Protein AF-A0A534T2P4-F1 (afdb_monomer)

Secondary structure (DSSP, 8-state):
---GGGGGHHHH-HHHHHHHHHHHHHTTT-EEEEEES-SSSSHHHHHHHHHHHHHHHTT-EEEEEE----HHHHHHHHHHHHHHTT------HHHHHHHHHHHHHHHHHS---

Sequence (113 aa):
MTGGLDAYAPFVGSGTIEELRLLGEQLRGRRVQNINSTAVGGGVAEILNRLIPLLREVGIDARWDVMRGGDEFFAVTKAIHNGLHGKPVSLGEHDVEIFRQTTEQNLRTLDLS

pLDDT: mean 94.03, std 7.06, range [46.66, 98.12]

Mean predicted aligned error: 4.09 Å

Solvent-accessible surface area (backbone atoms only — not comparable to full-atom values): 6616 Å² total; per-residue (Å²): 130,73,64,72,67,67,55,46,27,91,81,64,38,60,68,53,53,54,48,50,38,59,54,23,55,77,39,49,90,41,76,48,76,44,78,46,76,48,80,66,72,63,70,67,25,58,48,47,72,56,46,41,61,46,41,40,72,26,46,27,51,52,44,78,50,63,51,69,71,55,72,68,40,54,50,43,54,49,45,52,52,41,36,77,72,71,42,93,68,88,82,54,73,66,47,52,48,47,46,50,54,39,51,54,54,37,65,74,71,53,89,87,124

Structure (mmCIF, N/CA/C/O backbone):
data_AF-A0A534T2P4-F1
#
_entry.id   AF-A0A534T2P4-F1
#
loop_
_atom_site.group_PDB
_atom_site.id
_atom_site.type_symbol
_atom_site.label_atom_id
_atom_site.label_alt_id
_atom_site.label_comp_id
_atom_site.label_asym_id
_atom_site.label_entity_id
_atom_site.label_seq_id
_atom_site.pdbx_PDB_ins_code
_atom_site.Cartn_x
_atom_site.Cartn_y
_atom_site.Cartn_z
_atom_site.occupancy
_atom_site.B_iso_or_equiv
_atom_site.auth_seq_id
_atom_site.auth_comp_id
_atom_site.auth_asym_id
_atom_site.auth_atom_id
_atom_site.pdbx_PDB_model_num
ATOM 1 N N . MET A 1 1 ? 12.800 13.639 -22.166 1.00 46.66 1 MET A N 1
ATOM 2 C CA . MET A 1 1 ? 13.187 13.240 -20.797 1.00 46.66 1 MET A CA 1
ATOM 3 C C . MET A 1 1 ? 12.785 11.791 -20.634 1.00 46.66 1 MET A C 1
ATOM 5 O O . MET A 1 1 ? 11.628 11.493 -20.899 1.00 46.66 1 MET A O 1
ATOM 9 N N . THR A 1 2 ? 13.717 10.902 -20.302 1.00 54.41 2 THR A N 1
ATOM 10 C CA . THR A 1 2 ? 13.404 9.507 -19.971 1.00 54.41 2 THR A CA 1
ATOM 11 C C . THR A 1 2 ? 12.635 9.504 -18.651 1.00 54.41 2 THR A C 1
ATOM 13 O O . THR A 1 2 ? 13.196 9.789 -17.599 1.00 54.41 2 THR A O 1
ATOM 16 N N . GLY A 1 3 ? 11.316 9.329 -18.727 1.00 79.38 3 GLY A N 1
ATOM 17 C CA . GLY A 1 3 ? 10.464 9.065 -17.566 1.00 79.38 3 GLY A CA 1
ATOM 18 C C . GLY A 1 3 ? 10.321 7.559 -17.346 1.00 79.38 3 GLY A C 1
ATOM 19 O O . GLY A 1 3 ? 10.753 6.777 -18.189 1.00 79.38 3 GLY A O 1
ATOM 20 N N . GLY A 1 4 ? 9.702 7.156 -16.237 1.00 88.69 4 GLY A N 1
ATOM 21 C CA . GLY A 1 4 ? 9.433 5.740 -15.971 1.00 88.69 4 GLY A CA 1
ATOM 22 C C . GLY A 1 4 ? 10.668 4.953 -15.533 1.00 88.69 4 GLY A C 1
ATOM 23 O O . GLY A 1 4 ? 11.581 5.504 -14.915 1.00 88.69 4 GLY A O 1
ATOM 24 N N . LEU A 1 5 ? 10.685 3.659 -15.830 1.00 94.38 5 LEU A N 1
ATOM 25 C CA . LEU A 1 5 ? 11.705 2.721 -15.369 1.00 94.38 5 LEU A CA 1
ATOM 26 C C . LEU A 1 5 ? 13.098 3.051 -15.936 1.00 94.38 5 LEU A C 1
ATOM 28 O O . LEU A 1 5 ? 14.094 2.964 -15.218 1.00 94.38 5 LEU A O 1
ATOM 32 N N . ASP A 1 6 ? 13.173 3.543 -17.175 1.00 95.56 6 ASP A N 1
ATOM 33 C CA . ASP A 1 6 ? 14.440 3.901 -17.836 1.00 95.56 6 ASP A CA 1
ATOM 34 C C . ASP A 1 6 ? 15.172 5.061 -17.142 1.00 95.56 6 ASP A C 1
ATOM 36 O O . ASP A 1 6 ? 16.397 5.176 -17.235 1.00 95.56 6 ASP A O 1
ATOM 40 N N . ALA A 1 7 ? 14.449 5.906 -16.397 1.00 95.94 7 ALA A N 1
ATOM 41 C CA . ALA A 1 7 ? 15.045 6.975 -15.595 1.00 95.94 7 ALA A CA 1
ATOM 42 C C . ALA A 1 7 ? 15.990 6.435 -14.506 1.00 95.94 7 ALA A C 1
ATOM 44 O O . ALA A 1 7 ? 16.854 7.167 -14.021 1.00 95.94 7 ALA A O 1
ATOM 45 N N . TYR A 1 8 ? 15.841 5.159 -14.133 1.00 96.06 8 TYR A N 1
ATOM 46 C CA . TYR A 1 8 ? 16.649 4.511 -13.106 1.00 96.06 8 TYR A CA 1
ATOM 47 C C . TYR A 1 8 ? 17.914 3.838 -13.655 1.00 96.06 8 TYR A C 1
ATOM 49 O O . TYR A 1 8 ? 18.819 3.531 -12.876 1.00 96.06 8 TYR A O 1
ATOM 57 N N . ALA A 1 9 ? 18.035 3.666 -14.977 1.00 96.81 9 ALA A N 1
ATOM 58 C CA . ALA A 1 9 ? 19.181 3.004 -15.604 1.00 96.81 9 ALA A CA 1
ATOM 59 C C . ALA A 1 9 ? 20.556 3.589 -15.202 1.00 96.81 9 ALA A C 1
ATOM 61 O O . ALA A 1 9 ? 21.469 2.796 -14.971 1.00 96.81 9 ALA A O 1
ATOM 62 N N . PRO A 1 10 ? 20.745 4.919 -15.036 1.00 97.81 10 PRO A N 1
ATOM 63 C CA . PRO A 1 10 ? 22.022 5.474 -14.576 1.00 97.81 10 PRO A CA 1
ATOM 64 C C . PRO A 1 10 ? 22.438 5.046 -13.160 1.00 97.81 10 PRO A C 1
ATOM 66 O O . PRO A 1 10 ? 23.615 5.144 -12.826 1.00 97.81 10 PRO A O 1
ATOM 69 N N . PHE A 1 11 ? 21.495 4.595 -12.326 1.00 97.50 11 PHE A N 1
ATOM 70 C CA . PHE A 1 11 ? 21.754 4.217 -10.933 1.00 97.50 11 PHE A CA 1
ATOM 71 C C . PHE A 1 11 ? 21.907 2.707 -10.747 1.00 97.50 11 PHE A C 1
ATOM 73 O O . PHE A 1 11 ? 22.711 2.277 -9.925 1.00 97.50 11 PHE A O 1
ATOM 80 N N . VAL A 1 12 ? 21.137 1.908 -11.494 1.00 97.38 12 VAL A N 1
ATOM 81 C CA . VAL A 1 12 ? 21.087 0.441 -11.328 1.00 97.38 12 VAL A CA 1
ATOM 82 C C . VAL A 1 12 ? 21.620 -0.342 -12.532 1.00 97.38 12 VAL A C 1
ATOM 84 O O . VAL A 1 12 ? 21.685 -1.568 -12.485 1.00 97.38 12 VAL A O 1
ATOM 87 N N . GLY A 1 13 ? 22.013 0.350 -13.605 1.00 97.88 13 GLY A N 1
ATOM 88 C CA . GLY A 1 13 ? 22.433 -0.245 -14.873 1.00 97.88 13 GLY A CA 1
ATOM 89 C C . GLY A 1 13 ? 21.255 -0.692 -15.744 1.00 97.88 13 GLY A C 1
ATOM 90 O O . GLY A 1 13 ? 20.202 -1.088 -15.249 1.00 97.88 13 GLY A O 1
ATOM 91 N N . SER A 1 14 ? 21.439 -0.661 -17.067 1.00 96.75 14 SER A N 1
ATOM 92 C CA . SER A 1 14 ? 20.410 -1.076 -18.033 1.00 96.75 14 SER A CA 1
ATOM 93 C C . SER A 1 14 ? 20.031 -2.555 -17.914 1.00 96.75 14 SER A C 1
ATOM 95 O O . SER A 1 14 ? 18.869 -2.891 -18.106 1.00 96.75 14 SER A O 1
ATOM 97 N N . GLY A 1 15 ? 20.971 -3.431 -17.536 1.00 98.12 15 GLY A N 1
ATOM 98 C CA . GLY A 1 15 ? 20.698 -4.861 -17.344 1.00 98.12 15 GLY A CA 1
ATOM 99 C C . GLY A 1 15 ? 19.603 -5.131 -16.307 1.00 98.12 15 GLY A C 1
ATOM 100 O O . GLY A 1 15 ? 18.719 -5.941 -16.562 1.00 98.12 15 GLY A O 1
ATOM 101 N N . THR A 1 16 ? 19.600 -4.389 -15.195 1.00 97.88 16 THR A N 1
ATOM 102 C CA . THR A 1 16 ? 18.555 -4.476 -14.161 1.00 97.88 16 THR A CA 1
ATOM 103 C C . THR A 1 16 ? 17.191 -4.042 -14.699 1.00 97.88 16 THR A C 1
ATOM 105 O O . THR A 1 16 ? 16.171 -4.639 -14.370 1.00 97.88 16 THR A O 1
ATOM 108 N N . ILE A 1 17 ? 17.155 -3.005 -15.543 1.00 97.56 17 ILE A N 1
ATOM 109 C CA . ILE A 1 17 ? 15.909 -2.523 -16.154 1.00 97.56 17 ILE A CA 1
ATOM 110 C C . ILE A 1 17 ? 15.324 -3.591 -17.084 1.00 97.56 17 ILE A C 1
ATOM 112 O O . ILE A 1 17 ? 14.138 -3.902 -16.986 1.00 97.56 17 ILE A O 1
ATOM 116 N N . GLU A 1 18 ? 16.157 -4.199 -17.930 1.00 97.12 18 GLU A N 1
ATOM 117 C CA . GLU A 1 18 ? 15.735 -5.288 -18.817 1.00 97.12 18 GLU A CA 1
ATOM 118 C C . GLU A 1 18 ? 15.278 -6.525 -18.034 1.00 97.12 18 GLU A C 1
ATOM 120 O O . GLU A 1 18 ? 14.253 -7.119 -18.363 1.00 97.12 18 GLU A O 1
ATOM 125 N N . GLU A 1 19 ? 15.974 -6.884 -16.953 1.00 97.56 19 GLU A N 1
ATOM 126 C CA . GLU A 1 19 ? 15.565 -7.985 -16.078 1.00 97.56 19 GLU A CA 1
ATOM 127 C C . GLU A 1 19 ? 14.183 -7.738 -15.454 1.00 97.56 19 GLU A C 1
ATOM 129 O O . GLU A 1 19 ? 13.325 -8.620 -15.493 1.00 97.56 19 GLU A O 1
ATOM 134 N N . LEU A 1 20 ? 13.920 -6.529 -14.943 1.00 96.81 20 LEU A N 1
ATOM 135 C CA . LEU A 1 20 ? 12.606 -6.169 -14.397 1.00 96.81 20 LEU A CA 1
ATOM 136 C C . LEU A 1 20 ? 11.497 -6.277 -15.450 1.00 96.81 20 LEU A C 1
ATOM 138 O O . LEU A 1 20 ? 10.403 -6.750 -15.133 1.00 96.81 20 LEU A O 1
ATOM 142 N N . ARG A 1 21 ? 11.772 -5.889 -16.703 1.00 95.88 21 ARG A N 1
ATOM 143 C CA . ARG A 1 21 ? 10.828 -6.070 -17.816 1.00 95.88 21 ARG A CA 1
ATOM 144 C C . ARG A 1 21 ? 10.581 -7.557 -18.088 1.00 95.88 21 ARG A C 1
ATOM 146 O O . ARG A 1 21 ? 9.427 -7.967 -18.148 1.00 95.88 21 ARG A O 1
ATOM 153 N N . LEU A 1 22 ? 11.630 -8.380 -18.163 1.00 96.56 22 LEU A N 1
ATOM 154 C CA . LEU A 1 22 ? 11.519 -9.832 -18.375 1.00 96.56 22 LEU A CA 1
ATOM 155 C C . LEU A 1 22 ? 10.752 -10.550 -17.254 1.00 96.56 22 LEU A C 1
ATOM 157 O O . LEU A 1 22 ? 9.999 -11.485 -17.523 1.00 96.56 22 LEU A O 1
ATOM 161 N N . LEU A 1 23 ? 10.925 -10.129 -16.001 1.00 96.06 23 LEU A N 1
ATOM 162 C CA . LEU A 1 23 ? 10.169 -10.663 -14.867 1.00 96.06 23 LEU A CA 1
ATOM 163 C C . LEU A 1 23 ? 8.703 -10.216 -14.905 1.00 96.06 23 LEU A C 1
ATOM 165 O O . LEU A 1 23 ? 7.809 -11.028 -14.663 1.00 96.06 23 LEU A O 1
ATOM 169 N N . GLY A 1 24 ? 8.444 -8.952 -15.251 1.00 95.44 24 GLY A N 1
ATOM 170 C CA . GLY A 1 24 ? 7.089 -8.423 -15.418 1.00 95.44 24 GLY A CA 1
ATOM 171 C C . GLY A 1 24 ? 6.285 -9.179 -16.480 1.00 95.44 24 GLY A C 1
ATOM 172 O O . GLY A 1 24 ? 5.120 -9.510 -16.256 1.00 95.44 24 GLY A O 1
ATOM 173 N N . GLU A 1 25 ? 6.933 -9.579 -17.575 1.00 94.50 25 GLU A N 1
ATOM 174 C CA . GLU A 1 25 ? 6.334 -10.414 -18.623 1.00 94.50 25 GLU A CA 1
ATOM 175 C C . GLU A 1 25 ? 5.785 -11.751 -18.106 1.00 94.50 25 GLU A C 1
ATOM 177 O O . GLU A 1 25 ? 4.727 -12.200 -18.547 1.00 94.50 25 GLU A O 1
ATOM 182 N N . GLN A 1 26 ? 6.441 -12.370 -17.121 1.00 94.81 26 GLN A N 1
ATOM 183 C CA . GLN A 1 26 ? 5.961 -13.621 -16.517 1.00 94.81 26 GLN A CA 1
ATOM 184 C C . GLN A 1 26 ? 4.670 -13.425 -15.708 1.00 94.81 26 GLN A C 1
ATOM 186 O O . GLN A 1 26 ? 3.917 -14.376 -15.484 1.00 94.81 26 GLN A O 1
ATOM 191 N N . LEU A 1 27 ? 4.400 -12.191 -15.280 1.00 92.81 27 LEU A N 1
ATOM 192 C CA . LEU A 1 27 ? 3.198 -11.790 -14.553 1.00 92.81 27 LEU A CA 1
ATOM 193 C C . LEU A 1 27 ? 2.150 -11.138 -15.461 1.00 92.81 27 LEU A C 1
ATOM 195 O O . LEU A 1 27 ? 1.114 -10.681 -14.972 1.00 92.81 27 LEU A O 1
ATOM 199 N N . ARG A 1 28 ? 2.372 -11.114 -16.780 1.00 89.31 28 ARG A N 1
ATOM 200 C CA . ARG A 1 28 ? 1.435 -10.523 -17.734 1.00 89.31 28 ARG A CA 1
ATOM 201 C C . ARG A 1 28 ? 0.048 -11.160 -17.599 1.00 89.31 28 ARG A C 1
ATOM 203 O O . ARG A 1 28 ? -0.111 -12.379 -17.565 1.00 89.31 28 ARG A O 1
ATOM 210 N N . GLY A 1 29 ? -0.973 -10.309 -17.520 1.00 85.81 29 GLY A N 1
ATOM 211 C CA . GLY A 1 29 ? -2.366 -10.727 -17.330 1.00 85.81 29 GLY A CA 1
ATOM 212 C C . GLY A 1 29 ? -2.723 -11.123 -15.892 1.00 85.81 29 GLY A C 1
ATOM 213 O O . GLY A 1 29 ? -3.881 -11.447 -15.631 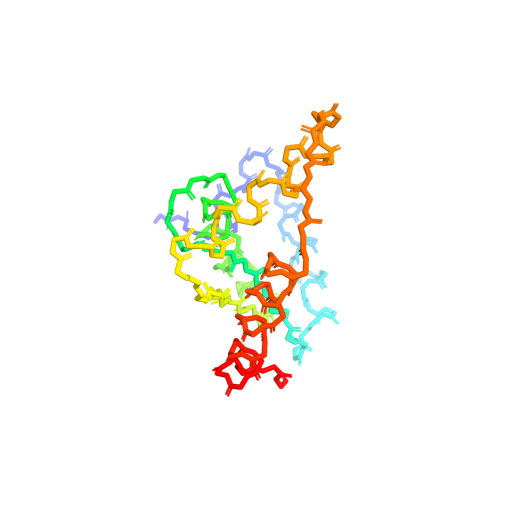1.00 85.81 29 GLY A O 1
ATOM 214 N N . ARG A 1 30 ? -1.773 -11.081 -14.946 1.00 91.19 30 ARG A N 1
ATOM 215 C CA . ARG A 1 30 ? -2.059 -11.171 -13.510 1.00 91.19 30 ARG A CA 1
ATOM 216 C C . ARG A 1 30 ? -2.339 -9.782 -12.946 1.00 91.19 30 ARG A C 1
ATOM 218 O O . ARG A 1 30 ? -1.710 -8.797 -13.334 1.00 91.19 30 ARG A O 1
ATOM 225 N N . ARG A 1 31 ? -3.264 -9.736 -11.990 1.00 94.19 31 ARG A N 1
ATOM 226 C CA . ARG A 1 31 ? -3.600 -8.538 -11.224 1.00 94.19 31 ARG A CA 1
ATOM 227 C C . ARG A 1 31 ? -2.872 -8.548 -9.888 1.00 94.19 31 ARG A C 1
ATOM 229 O O . ARG A 1 31 ? -2.887 -9.557 -9.187 1.00 94.19 31 ARG A O 1
ATOM 236 N N . VAL A 1 32 ? -2.268 -7.417 -9.535 1.00 95.06 32 VAL A N 1
ATOM 237 C CA . VAL A 1 32 ? -1.669 -7.179 -8.217 1.00 95.06 32 VAL A CA 1
ATOM 238 C C . VAL A 1 32 ? -2.368 -5.981 -7.590 1.00 95.06 32 VAL A C 1
ATOM 240 O O . VAL A 1 32 ? -2.140 -4.834 -7.979 1.00 95.06 32 VAL A O 1
ATOM 243 N N . GLN A 1 33 ? -3.240 -6.247 -6.624 1.00 96.62 33 GLN A N 1
ATOM 244 C CA . GLN A 1 33 ? -3.976 -5.215 -5.902 1.00 96.62 33 GLN A CA 1
ATOM 245 C C . GLN A 1 33 ? -3.275 -4.899 -4.580 1.00 96.62 33 GLN A C 1
ATOM 247 O O . GLN A 1 33 ? -3.043 -5.781 -3.758 1.00 96.62 33 GLN A O 1
ATOM 252 N N . ASN A 1 34 ? -2.936 -3.628 -4.382 1.00 97.19 34 ASN A N 1
ATOM 253 C CA . ASN A 1 34 ? -2.394 -3.109 -3.132 1.00 97.19 34 ASN A CA 1
ATOM 254 C C . ASN A 1 34 ? -3.532 -2.444 -2.362 1.00 97.19 34 ASN A C 1
ATOM 256 O O . ASN A 1 34 ? -4.204 -1.570 -2.906 1.00 97.19 34 ASN A O 1
ATOM 260 N N . ILE A 1 35 ? -3.739 -2.840 -1.107 1.00 96.00 35 ILE A N 1
ATOM 261 C CA . ILE A 1 35 ? -4.795 -2.289 -0.255 1.00 96.00 35 ILE A CA 1
ATOM 262 C C . ILE A 1 35 ? -4.154 -1.742 1.017 1.00 96.00 35 ILE A C 1
ATOM 264 O O . ILE A 1 35 ? -3.432 -2.458 1.709 1.00 96.00 35 ILE A O 1
ATOM 268 N N . ASN A 1 36 ? -4.399 -0.469 1.326 1.00 95.81 36 ASN A N 1
ATOM 269 C CA . ASN A 1 36 ? -3.935 0.161 2.563 1.00 95.81 36 ASN A CA 1
ATOM 270 C C . ASN A 1 36 ? -4.998 1.116 3.134 1.00 95.81 36 ASN A C 1
ATOM 272 O O . ASN A 1 36 ? -6.123 1.171 2.649 1.00 95.81 36 ASN A O 1
ATOM 276 N N . SER A 1 37 ? -4.657 1.860 4.186 1.00 93.12 37 SER A N 1
ATOM 277 C CA . SER A 1 37 ? -5.604 2.712 4.915 1.00 93.12 37 SER A CA 1
ATOM 278 C C . SER A 1 37 ? -5.570 4.200 4.542 1.00 93.12 37 SER A C 1
ATOM 280 O O . SER A 1 37 ? -6.380 4.965 5.057 1.00 93.12 37 SER A O 1
ATOM 282 N N . THR A 1 38 ? -4.648 4.639 3.674 1.00 91.38 38 THR A N 1
ATOM 283 C CA . THR A 1 38 ? -4.590 6.041 3.226 1.00 91.38 38 THR A CA 1
ATOM 284 C C . THR A 1 38 ? -3.934 6.218 1.852 1.00 91.38 38 THR A C 1
ATOM 286 O O . THR A 1 38 ? -2.911 5.601 1.554 1.00 91.38 38 THR A O 1
ATOM 289 N N . ALA A 1 39 ? -4.487 7.123 1.036 1.00 88.56 39 ALA A N 1
ATOM 290 C CA . ALA A 1 39 ? -3.900 7.561 -0.236 1.00 88.56 39 ALA A CA 1
ATOM 291 C C . ALA A 1 39 ? -2.815 8.640 -0.068 1.00 88.56 39 ALA A C 1
ATOM 293 O O . ALA A 1 39 ? -2.035 8.895 -0.986 1.00 88.56 39 ALA A O 1
ATOM 294 N N . VAL A 1 40 ? -2.798 9.326 1.080 1.00 87.12 40 VAL A N 1
ATOM 295 C CA . VAL A 1 40 ? -1.988 10.527 1.309 1.00 87.12 40 VAL A CA 1
ATOM 296 C C . VAL A 1 40 ? -1.385 10.486 2.706 1.00 87.12 40 VAL A C 1
ATOM 298 O O . VAL A 1 40 ? -2.050 10.139 3.679 1.00 87.12 40 VAL A O 1
ATOM 301 N N . GLY A 1 41 ? -0.124 10.898 2.808 1.00 82.56 41 GLY A N 1
ATOM 302 C CA . GLY A 1 41 ? 0.598 10.923 4.073 1.00 82.56 41 GLY A CA 1
ATOM 303 C C . GLY A 1 41 ? 1.114 9.542 4.484 1.00 82.56 41 GLY A C 1
ATOM 304 O O . GLY A 1 41 ? 0.458 8.516 4.315 1.00 82.56 41 GLY A O 1
ATOM 305 N N . GLY A 1 42 ? 2.326 9.528 5.037 1.00 88.25 42 GLY A N 1
ATOM 306 C CA . GLY A 1 42 ? 3.021 8.305 5.436 1.00 88.25 42 GLY A CA 1
ATOM 307 C C . GLY A 1 42 ? 3.781 7.621 4.294 1.00 88.25 42 GLY A C 1
ATOM 308 O O . GLY A 1 42 ? 3.482 7.794 3.113 1.00 88.25 42 GLY A O 1
ATOM 309 N N . GLY A 1 43 ? 4.778 6.814 4.667 1.00 93.44 43 GLY A N 1
ATOM 310 C CA . GLY A 1 43 ? 5.717 6.215 3.712 1.00 93.44 43 GLY A CA 1
ATOM 311 C C . GLY A 1 43 ? 5.084 5.210 2.746 1.00 93.44 43 GLY A C 1
ATOM 312 O O . GLY A 1 43 ? 5.496 5.130 1.596 1.00 93.44 43 GLY A O 1
ATOM 313 N N . VAL A 1 44 ? 4.042 4.479 3.162 1.00 96.25 44 VAL A N 1
ATOM 314 C CA . VAL A 1 44 ? 3.369 3.501 2.284 1.00 96.25 44 VAL A CA 1
ATOM 315 C C . VAL A 1 44 ? 2.690 4.196 1.103 1.00 96.25 44 VAL A C 1
ATOM 317 O O . VAL A 1 44 ? 2.862 3.771 -0.036 1.00 96.25 44 VAL A O 1
ATOM 320 N N . ALA A 1 45 ? 1.956 5.283 1.357 1.00 95.69 45 ALA A N 1
ATOM 321 C CA . ALA A 1 45 ? 1.310 6.052 0.299 1.00 95.69 45 ALA A CA 1
ATOM 322 C C . ALA A 1 45 ? 2.347 6.674 -0.650 1.00 95.69 45 ALA A C 1
ATOM 324 O O . ALA A 1 45 ? 2.160 6.652 -1.865 1.00 95.69 45 ALA A O 1
ATOM 325 N N . GLU A 1 46 ? 3.462 7.184 -0.120 1.00 95.75 46 GLU A N 1
ATOM 326 C CA . GLU A 1 46 ? 4.558 7.724 -0.933 1.00 95.75 46 GLU A CA 1
ATOM 327 C C . GLU A 1 46 ? 5.168 6.662 -1.863 1.00 95.75 46 GLU A C 1
ATOM 329 O O . GLU A 1 46 ? 5.335 6.912 -3.059 1.00 95.75 46 GLU A O 1
ATOM 334 N N . ILE A 1 47 ? 5.419 5.457 -1.340 1.00 97.06 47 ILE A N 1
ATOM 335 C CA . ILE A 1 47 ? 5.933 4.323 -2.117 1.00 97.06 47 ILE A CA 1
ATOM 336 C C . ILE A 1 47 ? 4.944 3.932 -3.216 1.00 97.06 47 ILE A C 1
ATOM 338 O O . ILE A 1 47 ? 5.330 3.855 -4.381 1.00 97.06 47 ILE A O 1
ATOM 342 N N . LEU A 1 48 ? 3.668 3.712 -2.880 1.00 97.25 48 LEU A N 1
ATOM 343 C CA . LEU A 1 48 ? 2.671 3.238 -3.846 1.00 97.25 48 LEU A CA 1
ATOM 344 C C . LEU A 1 48 ? 2.404 4.253 -4.966 1.00 97.25 48 LEU A C 1
ATOM 346 O O . LEU A 1 48 ? 2.240 3.850 -6.118 1.00 97.25 48 LEU A O 1
ATOM 350 N N . ASN A 1 49 ? 2.478 5.556 -4.675 1.00 95.12 49 ASN A N 1
ATOM 351 C CA . ASN A 1 49 ? 2.392 6.607 -5.696 1.00 95.12 49 ASN A CA 1
ATOM 352 C C . ASN A 1 49 ? 3.470 6.480 -6.791 1.00 95.12 49 ASN A C 1
ATOM 354 O O . ASN A 1 49 ? 3.247 6.918 -7.919 1.00 95.12 49 ASN A O 1
ATOM 358 N N . ARG A 1 50 ? 4.636 5.896 -6.483 1.00 94.25 50 ARG A N 1
ATOM 359 C CA . ARG A 1 50 ? 5.722 5.670 -7.455 1.00 94.25 50 ARG A CA 1
ATOM 360 C C . ARG A 1 50 ? 5.750 4.246 -7.985 1.00 94.25 50 ARG A C 1
ATOM 362 O O . ARG A 1 50 ? 5.990 4.047 -9.171 1.00 94.25 50 ARG A O 1
ATOM 369 N N . LEU A 1 51 ? 5.465 3.270 -7.131 1.00 95.88 51 LEU A N 1
ATOM 370 C CA . LEU A 1 51 ? 5.533 1.857 -7.472 1.00 95.88 51 LEU A CA 1
ATOM 371 C C . LEU A 1 51 ? 4.432 1.443 -8.455 1.00 95.88 51 LEU A C 1
ATOM 373 O O . LEU A 1 51 ? 4.712 0.705 -9.394 1.00 95.88 51 LEU A O 1
ATOM 377 N N . ILE A 1 52 ? 3.197 1.928 -8.283 1.00 96.75 52 ILE A N 1
ATOM 378 C CA . ILE A 1 52 ? 2.068 1.515 -9.131 1.00 96.75 52 ILE A CA 1
ATOM 379 C C . ILE A 1 52 ? 2.310 1.836 -10.620 1.00 96.75 52 ILE A C 1
ATOM 381 O O . ILE A 1 52 ? 2.142 0.929 -11.439 1.00 96.75 52 ILE A O 1
ATOM 385 N N . PRO A 1 53 ? 2.742 3.0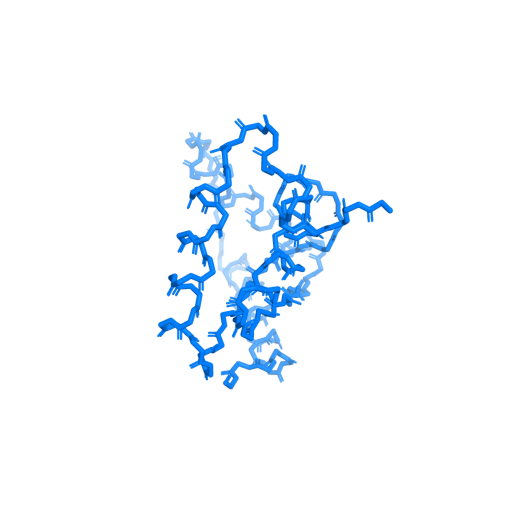53 -11.016 1.00 95.62 53 PRO A N 1
ATOM 386 C CA . PRO A 1 53 ? 3.113 3.329 -12.405 1.00 95.62 53 PRO A CA 1
ATOM 387 C C . PRO A 1 53 ? 4.234 2.431 -12.943 1.00 95.62 53 PRO A C 1
ATOM 389 O O . PRO A 1 53 ? 4.129 1.963 -14.073 1.00 95.62 53 PRO A O 1
ATOM 392 N N . LEU A 1 54 ? 5.269 2.149 -12.142 1.00 95.69 54 LEU A N 1
ATOM 393 C CA . LEU A 1 54 ? 6.400 1.313 -12.567 1.00 95.69 54 LEU A CA 1
ATOM 394 C C . LEU A 1 54 ? 5.989 -0.149 -12.782 1.00 95.69 54 LEU A C 1
ATOM 396 O O . LEU A 1 54 ? 6.398 -0.762 -13.763 1.00 95.69 54 LEU A O 1
ATOM 400 N N . LEU A 1 55 ? 5.129 -0.698 -11.916 1.00 95.44 55 LEU A N 1
ATOM 401 C CA . LEU A 1 55 ? 4.569 -2.041 -12.101 1.00 95.44 55 LEU A CA 1
ATOM 402 C C . LEU A 1 55 ? 3.742 -2.134 -13.392 1.00 95.44 55 LEU A C 1
ATOM 404 O O . LEU A 1 55 ? 3.848 -3.112 -14.130 1.00 95.44 55 LEU A O 1
ATOM 408 N N . ARG A 1 56 ? 2.948 -1.099 -13.696 1.00 94.75 56 ARG A N 1
ATOM 409 C CA . ARG A 1 56 ? 2.178 -1.034 -14.949 1.00 94.75 56 ARG A CA 1
ATOM 410 C C . ARG A 1 56 ? 3.081 -0.967 -16.176 1.00 94.75 56 ARG A C 1
ATOM 412 O O . ARG A 1 56 ? 2.764 -1.577 -17.191 1.00 94.75 56 ARG A O 1
ATOM 419 N N . GLU A 1 57 ? 4.205 -0.262 -16.083 1.00 94.19 57 GLU A N 1
ATOM 420 C CA . GLU A 1 57 ? 5.178 -0.156 -17.173 1.00 94.19 57 GLU A CA 1
ATOM 421 C C . GLU A 1 57 ? 5.823 -1.505 -17.530 1.00 94.19 57 GLU A C 1
ATOM 423 O O . GLU A 1 57 ? 6.124 -1.747 -18.697 1.00 94.19 57 GLU A O 1
ATOM 428 N N . VAL A 1 58 ? 5.990 -2.407 -16.557 1.00 93.88 58 VAL A N 1
ATOM 429 C CA . VAL A 1 58 ? 6.489 -3.777 -16.791 1.00 93.88 58 VAL A CA 1
ATOM 430 C C . VAL A 1 58 ? 5.375 -4.790 -17.095 1.00 93.88 58 VAL A C 1
ATOM 432 O O . VAL A 1 58 ? 5.607 -5.993 -17.060 1.00 93.88 58 VAL A O 1
ATOM 435 N N . GLY A 1 59 ? 4.159 -4.327 -17.405 1.00 92.56 59 GLY A N 1
ATOM 436 C CA . GLY A 1 59 ? 3.070 -5.178 -17.898 1.00 92.56 59 GLY A CA 1
ATOM 437 C C . GLY A 1 59 ? 2.180 -5.823 -16.827 1.00 92.56 59 GLY A C 1
ATOM 438 O O . GLY A 1 59 ? 1.381 -6.702 -17.158 1.00 92.56 59 GLY A O 1
ATOM 439 N N . ILE A 1 60 ? 2.274 -5.391 -15.565 1.00 95.06 60 ILE A N 1
ATOM 440 C CA . ILE A 1 60 ? 1.436 -5.892 -14.462 1.00 95.06 60 ILE A CA 1
ATOM 441 C C . ILE A 1 60 ? 0.149 -5.053 -14.357 1.00 95.06 60 ILE A C 1
ATOM 443 O O . ILE A 1 60 ? 0.214 -3.821 -14.324 1.00 95.06 60 ILE A O 1
ATOM 447 N N . ASP A 1 61 ? -1.026 -5.691 -14.227 1.00 95.38 61 ASP A N 1
ATOM 448 C CA . ASP A 1 61 ? -2.279 -5.002 -13.845 1.00 95.38 61 ASP A CA 1
ATOM 449 C C . ASP A 1 61 ? -2.208 -4.626 -12.356 1.00 95.38 61 ASP A C 1
ATOM 451 O O . ASP A 1 61 ? -2.741 -5.311 -11.479 1.00 95.38 61 ASP A O 1
ATOM 455 N N . ALA A 1 62 ? -1.451 -3.568 -12.059 1.00 96.06 62 ALA A N 1
ATOM 456 C CA . ALA A 1 62 ? -1.266 -3.070 -10.706 1.00 96.06 62 ALA A CA 1
ATOM 457 C C . ALA A 1 62 ? -2.384 -2.093 -10.331 1.00 96.06 62 ALA A C 1
ATOM 459 O O . ALA A 1 62 ? -2.596 -1.058 -10.982 1.00 96.06 62 ALA A O 1
ATOM 460 N N . ARG A 1 63 ? -3.073 -2.401 -9.234 1.00 96.12 63 ARG A N 1
ATOM 461 C CA . ARG A 1 63 ? -4.147 -1.589 -8.659 1.00 96.12 63 ARG A CA 1
ATOM 462 C C . ARG A 1 63 ? -3.782 -1.136 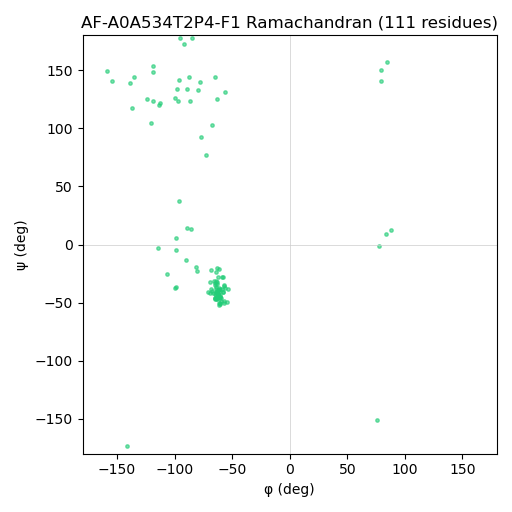-7.257 1.00 96.12 63 ARG A C 1
ATOM 464 O O . ARG A 1 63 ? -2.990 -1.779 -6.565 1.00 96.12 63 ARG A O 1
ATOM 471 N N . TRP A 1 64 ? -4.360 -0.011 -6.865 1.00 97.00 64 TRP A N 1
ATOM 472 C CA . TRP A 1 64 ? -4.239 0.521 -5.522 1.00 97.00 64 TRP A CA 1
ATOM 473 C C . TRP A 1 64 ? -5.598 1.013 -5.063 1.00 97.00 64 TRP A C 1
ATOM 475 O O . TRP A 1 64 ? -6.154 1.939 -5.652 1.00 97.00 64 TRP A O 1
ATOM 485 N N . ASP A 1 65 ? -6.092 0.385 -4.005 1.00 96.38 65 ASP A N 1
ATOM 486 C CA . ASP A 1 65 ? -7.334 0.738 -3.351 1.00 96.38 65 ASP A CA 1
ATOM 487 C C . ASP A 1 65 ? -7.070 1.131 -1.901 1.00 96.38 65 ASP A C 1
ATOM 489 O O . ASP A 1 65 ? -6.148 0.643 -1.241 1.00 96.38 65 ASP A O 1
ATOM 493 N N . VAL A 1 66 ? -7.894 2.045 -1.402 1.00 95.25 66 VAL A N 1
ATOM 494 C CA . VAL A 1 66 ? -7.753 2.597 -0.058 1.00 95.25 66 VAL A CA 1
ATOM 495 C C . VAL A 1 66 ? -8.994 2.267 0.742 1.00 95.25 66 VAL A C 1
ATOM 497 O O . VAL A 1 66 ? -10.113 2.608 0.351 1.00 95.25 66 VAL A O 1
ATOM 500 N N . MET A 1 67 ? -8.781 1.604 1.873 1.00 94.62 67 MET A N 1
ATOM 501 C CA . MET A 1 67 ? -9.834 1.288 2.819 1.00 94.62 67 MET A CA 1
ATOM 502 C C . MET A 1 67 ? -10.401 2.565 3.431 1.00 94.62 67 MET A C 1
ATOM 504 O O . MET A 1 67 ? -9.678 3.515 3.730 1.00 94.62 67 MET A O 1
ATOM 508 N N . ARG A 1 68 ? -11.708 2.560 3.672 1.00 92.06 68 ARG A N 1
ATOM 509 C CA . ARG A 1 68 ? -12.414 3.619 4.389 1.00 92.06 68 ARG A CA 1
ATOM 510 C C . ARG A 1 68 ? -12.565 3.237 5.854 1.00 92.06 68 ARG A C 1
ATOM 512 O O . ARG A 1 68 ? -12.853 2.087 6.167 1.00 92.06 68 ARG A O 1
ATOM 519 N N . GLY A 1 69 ? -12.417 4.210 6.739 1.00 92.31 69 GLY A N 1
ATOM 520 C CA . GLY A 1 69 ? -12.660 4.050 8.167 1.00 92.31 69 GLY A CA 1
ATOM 521 C C . GLY A 1 69 ? -12.911 5.406 8.810 1.00 92.31 69 GLY A C 1
ATOM 522 O O . GLY A 1 69 ? -12.411 6.419 8.323 1.00 92.31 69 GLY A O 1
ATOM 523 N N . GLY A 1 70 ? -13.726 5.428 9.862 1.00 93.31 70 GLY A N 1
ATOM 524 C CA . GLY A 1 70 ? -13.928 6.619 10.689 1.00 93.31 70 GLY A CA 1
ATOM 525 C C . GLY A 1 70 ? -12.861 6.758 11.777 1.00 93.31 70 GLY A C 1
ATOM 526 O O . GLY A 1 70 ? -12.009 5.881 11.945 1.00 93.31 70 GLY A O 1
ATOM 527 N N . ASP A 1 71 ? -12.942 7.837 12.554 1.00 96.06 71 ASP A N 1
ATOM 528 C CA . ASP A 1 71 ? -11.996 8.127 13.640 1.00 96.06 71 ASP A CA 1
ATOM 529 C C . ASP A 1 71 ? -11.906 6.988 14.667 1.00 96.06 71 ASP A C 1
ATOM 531 O O . ASP A 1 71 ? -10.812 6.647 15.113 1.00 96.06 71 ASP A O 1
ATOM 535 N N . GLU A 1 72 ? -13.031 6.338 14.983 1.00 96.56 72 GLU A N 1
ATOM 536 C CA . GLU A 1 72 ? -13.076 5.185 15.892 1.00 96.56 72 GLU A CA 1
ATOM 537 C C . GLU A 1 72 ? -12.271 3.997 15.348 1.00 96.56 72 GLU A C 1
ATOM 539 O O . GLU A 1 72 ? -11.463 3.405 16.062 1.00 96.56 72 GLU A O 1
ATOM 544 N N . PHE A 1 73 ? -12.392 3.696 14.052 1.00 96.69 73 PHE A N 1
ATOM 545 C CA . PHE A 1 73 ? -11.599 2.644 13.412 1.00 96.69 73 PHE A CA 1
ATOM 546 C C . PHE A 1 73 ? -10.099 2.966 13.438 1.00 96.69 73 PHE A C 1
ATOM 548 O O . PHE A 1 73 ? -9.263 2.097 13.712 1.00 96.69 73 PHE A O 1
ATOM 555 N N . PHE A 1 74 ? -9.732 4.223 13.186 1.00 95.56 74 PHE A N 1
ATOM 556 C CA . PHE A 1 74 ? -8.337 4.649 13.259 1.00 95.56 74 PHE A CA 1
ATOM 557 C C . PHE A 1 74 ? -7.792 4.651 14.693 1.00 95.56 74 PHE A C 1
ATOM 559 O O . PHE A 1 74 ? -6.618 4.333 14.897 1.00 95.56 74 PHE A O 1
ATOM 566 N N . ALA A 1 75 ? -8.624 4.927 15.698 1.00 96.38 75 ALA A N 1
ATOM 567 C CA . ALA A 1 75 ? -8.252 4.782 17.101 1.00 96.38 75 ALA A CA 1
ATOM 568 C C . ALA A 1 75 ? -7.976 3.311 17.459 1.00 96.38 75 ALA A C 1
ATOM 570 O O . ALA A 1 75 ? -6.919 3.011 18.022 1.00 96.38 75 ALA A O 1
ATOM 571 N N . VAL A 1 76 ? -8.861 2.393 17.051 1.00 97.69 76 VAL A N 1
ATOM 572 C CA . VAL A 1 76 ? -8.703 0.945 17.269 1.00 97.69 76 VAL A CA 1
ATOM 573 C C . VAL A 1 76 ? -7.448 0.412 16.577 1.00 97.69 76 VAL A C 1
A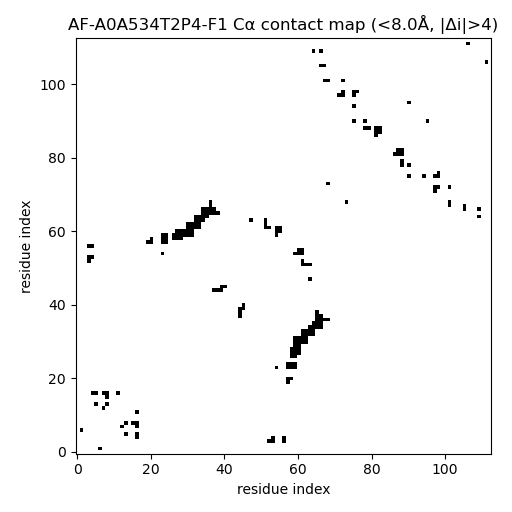TOM 575 O O . VAL A 1 76 ? -6.602 -0.218 17.212 1.00 97.69 76 VAL A O 1
ATOM 578 N N . THR A 1 77 ? -7.254 0.705 15.289 1.00 96.62 77 THR A N 1
ATOM 579 C CA . THR A 1 77 ? -6.061 0.247 14.549 1.00 96.62 77 THR A CA 1
ATOM 580 C C . THR A 1 77 ? -4.764 0.832 15.107 1.00 96.62 77 THR A C 1
ATOM 582 O O . THR A 1 77 ? -3.746 0.140 15.153 1.00 96.62 77 THR A O 1
ATOM 585 N N . LYS A 1 78 ? -4.786 2.070 15.617 1.00 95.94 78 LYS A N 1
ATOM 586 C CA . LYS A 1 78 ? -3.645 2.671 16.320 1.00 95.94 78 LYS A CA 1
ATOM 587 C C . LYS A 1 78 ? -3.362 1.993 17.661 1.00 95.94 78 LYS A C 1
ATOM 589 O O . LYS A 1 78 ? -2.191 1.830 18.012 1.00 95.94 78 LYS A O 1
ATOM 594 N N . ALA A 1 79 ? -4.391 1.591 18.407 1.00 97.50 79 ALA A N 1
ATOM 595 C CA . ALA A 1 79 ? -4.225 0.788 19.615 1.00 97.50 79 ALA A CA 1
ATOM 596 C C . ALA A 1 79 ? -3.604 -0.577 19.279 1.00 97.50 79 ALA A C 1
ATOM 598 O O . ALA A 1 79 ? -2.595 -0.93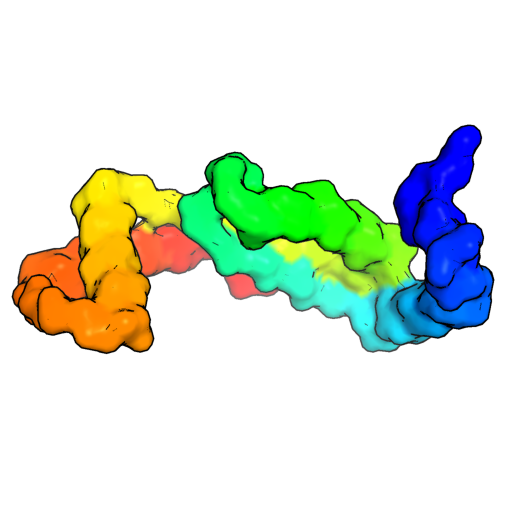6 19.879 1.00 97.50 79 ALA A O 1
ATOM 599 N N . ILE A 1 80 ? -4.103 -1.272 18.250 1.00 97.50 80 ILE A N 1
ATOM 600 C CA . ILE A 1 80 ? -3.525 -2.538 17.764 1.00 97.50 80 ILE A CA 1
ATOM 601 C C . ILE A 1 80 ? -2.053 -2.354 17.371 1.00 97.50 80 ILE A C 1
ATOM 603 O O . ILE A 1 80 ? -1.195 -3.085 17.858 1.00 97.50 80 ILE A O 1
ATOM 607 N N . HIS A 1 81 ? -1.733 -1.343 16.556 1.00 96.50 81 HIS A N 1
ATOM 608 C CA . HIS A 1 81 ? -0.355 -1.012 16.177 1.00 96.50 81 HIS A CA 1
ATOM 609 C C . HIS A 1 81 ? 0.533 -0.799 17.411 1.00 96.50 81 HIS A C 1
ATOM 611 O O . HIS A 1 81 ? 1.603 -1.385 17.529 1.00 96.50 81 HIS A O 1
ATOM 617 N N . ASN A 1 82 ? 0.091 0.018 18.368 1.00 96.88 82 ASN A N 1
ATOM 618 C CA . ASN A 1 82 ? 0.839 0.253 19.603 1.00 96.88 82 ASN A CA 1
ATOM 619 C C . ASN A 1 82 ? 1.039 -1.031 20.424 1.00 96.88 82 ASN A C 1
ATOM 621 O O . ASN A 1 82 ? 2.128 -1.225 20.965 1.00 96.88 82 ASN A O 1
ATOM 625 N N . GLY A 1 83 ? 0.025 -1.898 20.482 1.00 97.62 83 GLY A N 1
ATOM 626 C CA . GLY A 1 83 ? 0.097 -3.214 21.115 1.00 97.62 83 GLY A CA 1
ATOM 627 C C . GLY A 1 83 ? 1.131 -4.127 20.462 1.00 97.62 83 GLY A C 1
ATOM 628 O O . GLY A 1 83 ? 1.972 -4.696 21.152 1.00 97.62 83 GLY A O 1
ATOM 629 N N . LEU A 1 84 ? 1.142 -4.191 19.126 1.00 97.25 84 LEU A N 1
ATOM 630 C CA . LEU A 1 84 ? 2.151 -4.928 18.352 1.00 97.25 84 LEU A CA 1
ATOM 631 C C . LEU A 1 84 ? 3.572 -4.382 18.567 1.00 97.25 84 LEU A C 1
ATOM 633 O O . LEU A 1 84 ? 4.539 -5.133 18.502 1.00 97.25 84 LEU A O 1
ATOM 637 N N . HIS A 1 85 ? 3.701 -3.093 18.889 1.00 97.25 85 HIS A N 1
ATOM 638 C CA . HIS A 1 85 ? 4.956 -2.449 19.289 1.00 97.25 85 HIS A CA 1
ATOM 639 C C . HIS A 1 85 ? 5.276 -2.582 20.794 1.00 97.25 85 HIS A C 1
ATOM 641 O O . HIS A 1 85 ? 6.161 -1.892 21.302 1.00 97.25 85 HIS A O 1
ATOM 647 N N . GLY A 1 86 ? 4.572 -3.457 21.518 1.00 96.94 86 GLY A N 1
ATOM 648 C CA . GLY A 1 86 ? 4.859 -3.801 22.912 1.00 96.94 86 GLY A CA 1
ATOM 649 C C . GLY A 1 86 ? 4.277 -2.845 23.953 1.00 96.94 86 GLY A C 1
ATOM 650 O O . GLY A 1 86 ? 4.603 -2.966 25.133 1.00 96.94 86 GLY A O 1
ATOM 651 N N . LYS A 1 87 ? 3.420 -1.892 23.562 1.00 96.50 87 LYS A N 1
ATOM 652 C CA . LYS A 1 87 ? 2.708 -1.059 24.541 1.00 96.50 87 LYS A CA 1
ATOM 653 C C . LYS A 1 87 ? 1.543 -1.850 25.145 1.00 96.50 87 LYS A C 1
ATOM 655 O O . LYS A 1 87 ? 0.832 -2.522 24.403 1.00 96.50 87 LYS A O 1
ATOM 660 N N . PRO A 1 88 ? 1.287 -1.744 26.459 1.00 95.06 88 PRO A N 1
ATOM 661 C CA . PRO A 1 88 ? 0.081 -2.314 27.038 1.00 95.06 88 PRO A CA 1
ATOM 662 C C . PRO A 1 88 ? -1.144 -1.620 26.436 1.00 95.06 88 PRO A C 1
ATOM 664 O O . PRO A 1 88 ? -1.249 -0.393 26.458 1.00 95.06 88 PRO A O 1
ATOM 667 N N . VAL A 1 89 ? -2.058 -2.412 25.883 1.00 95.25 89 VAL A N 1
ATOM 668 C CA . VAL A 1 89 ? -3.322 -1.946 25.309 1.00 95.25 89 VAL A CA 1
ATOM 669 C C . VAL A 1 89 ? -4.449 -2.852 25.778 1.00 95.25 89 VAL A C 1
ATOM 671 O O . VAL A 1 89 ? -4.257 -4.055 25.944 1.00 95.25 89 VAL A O 1
ATOM 674 N N . SER A 1 90 ? -5.619 -2.265 26.004 1.00 93.56 90 SER A N 1
ATOM 675 C CA . SER A 1 90 ? -6.846 -2.993 26.311 1.00 93.56 90 SER A CA 1
ATOM 676 C C . SER A 1 90 ? -7.795 -2.792 25.142 1.00 93.56 90 SER A C 1
ATOM 678 O O . SER A 1 90 ? -8.127 -1.652 24.833 1.00 93.56 90 SER A O 1
ATOM 680 N N . LEU A 1 91 ? -8.190 -3.883 24.495 1.00 95.00 91 LEU A N 1
ATOM 681 C CA . LEU A 1 91 ? -9.186 -3.894 23.426 1.00 95.00 91 LEU A CA 1
ATOM 682 C C . LEU A 1 91 ? -10.411 -4.640 23.951 1.00 95.00 91 LEU A C 1
ATOM 684 O O . LEU A 1 91 ? -10.290 -5.786 24.389 1.00 95.00 91 LEU A O 1
ATOM 688 N N . GLY A 1 92 ? -11.560 -3.973 23.963 1.00 96.81 92 GLY A N 1
ATOM 689 C CA . GLY A 1 92 ? -12.832 -4.543 24.398 1.00 96.81 92 GLY A CA 1
ATOM 690 C C . GLY A 1 92 ? -13.667 -5.0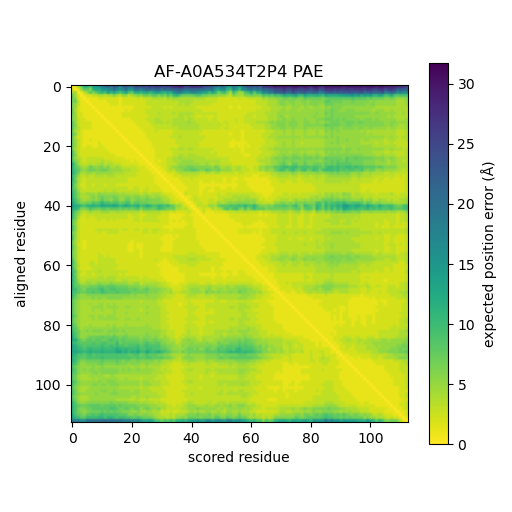87 23.239 1.00 96.81 92 GLY A C 1
ATOM 691 O O . GLY A 1 92 ? -13.321 -4.943 22.067 1.00 96.81 92 GLY A O 1
ATOM 692 N N . GLU A 1 93 ? -14.823 -5.665 23.568 1.00 97.81 93 GLU A N 1
ATOM 693 C CA . GLU A 1 93 ? -15.788 -6.158 22.572 1.00 97.81 93 GLU A CA 1
ATOM 694 C C . GLU A 1 93 ? -16.238 -5.055 21.602 1.00 97.81 93 GLU A C 1
ATOM 696 O O . GLU A 1 93 ? -16.410 -5.304 20.411 1.00 97.81 93 GLU A O 1
ATOM 701 N N . HIS A 1 94 ? -16.362 -3.818 22.092 1.00 97.31 94 HIS A N 1
ATOM 702 C CA . HIS A 1 94 ? -16.717 -2.666 21.267 1.00 97.31 94 HIS A CA 1
ATOM 703 C C . HIS A 1 94 ? -15.655 -2.353 20.199 1.00 97.31 94 HIS A C 1
ATOM 705 O O . HIS A 1 94 ? -16.004 -2.143 19.040 1.00 97.31 94 HIS A O 1
ATOM 711 N N . ASP A 1 95 ? -14.366 -2.392 20.557 1.00 97.94 95 ASP A N 1
ATOM 712 C CA . ASP A 1 95 ? -13.263 -2.151 19.616 1.00 97.94 95 ASP A CA 1
ATOM 713 C C . ASP A 1 95 ? -13.222 -3.223 18.521 1.00 97.94 95 ASP A C 1
ATOM 715 O O . ASP A 1 95 ? -13.016 -2.928 17.340 1.00 97.94 95 ASP A O 1
ATOM 719 N N . VAL A 1 96 ? -13.454 -4.481 18.914 1.00 97.31 96 VAL A N 1
ATOM 720 C CA . VAL A 1 96 ? -13.535 -5.616 17.986 1.00 97.31 96 VAL A CA 1
ATOM 721 C C . VAL A 1 96 ? -14.697 -5.433 17.013 1.00 97.31 96 VAL A C 1
ATOM 723 O O . VAL A 1 96 ? -14.526 -5.653 15.813 1.00 97.31 96 VAL A O 1
ATOM 726 N N . GLU A 1 97 ? -15.856 -4.989 17.500 1.00 98.12 97 GLU A N 1
ATOM 727 C CA . GLU A 1 97 ? -17.018 -4.748 16.649 1.00 98.12 97 GLU A CA 1
ATOM 728 C C . GLU A 1 97 ? -16.788 -3.582 15.677 1.00 98.12 97 GLU A C 1
ATOM 730 O O . GLU A 1 97 ? -17.089 -3.727 14.493 1.00 98.12 97 GLU A O 1
ATOM 735 N N . ILE A 1 98 ? -16.171 -2.476 16.117 1.00 98.00 98 ILE A N 1
ATOM 736 C CA . ILE A 1 98 ? -15.780 -1.359 15.233 1.00 98.00 98 ILE A CA 1
ATOM 737 C C . ILE A 1 98 ? -1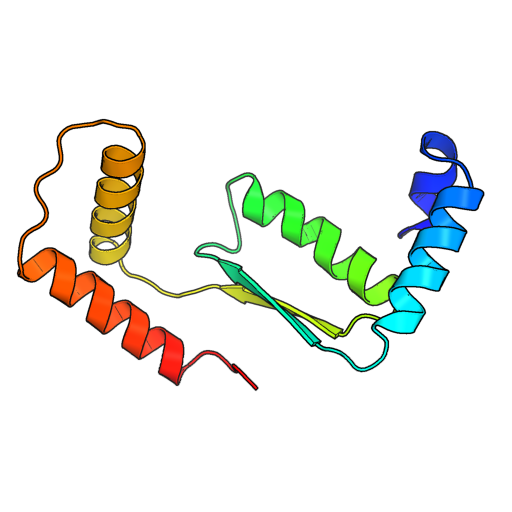4.868 -1.855 14.106 1.00 98.00 98 ILE A C 1
ATOM 739 O O . ILE A 1 98 ? -15.089 -1.541 12.928 1.00 98.00 98 ILE A O 1
ATOM 743 N N . PHE A 1 99 ? -13.839 -2.635 14.454 1.00 97.25 99 PHE A N 1
ATOM 744 C CA . PHE A 1 99 ? -12.906 -3.191 13.477 1.00 97.25 99 PHE A CA 1
ATOM 745 C C . PHE A 1 99 ? -13.641 -4.087 12.473 1.00 97.25 99 PHE A C 1
ATOM 747 O O . PHE A 1 99 ? -13.541 -3.864 11.266 1.00 97.25 99 PHE A O 1
ATOM 754 N N . ARG A 1 100 ? -14.445 -5.040 12.965 1.00 97.56 100 ARG A N 1
ATOM 755 C CA . ARG A 1 100 ? -15.198 -5.994 12.138 1.00 97.56 100 ARG A CA 1
ATOM 756 C C . ARG A 1 100 ? -16.186 -5.298 11.205 1.00 97.56 100 ARG A C 1
ATOM 758 O O . ARG A 1 100 ? -16.166 -5.563 10.005 1.00 97.56 100 ARG A O 1
ATOM 765 N N . GLN A 1 101 ? -17.013 -4.388 11.721 1.00 97.50 101 GLN A N 1
ATOM 766 C CA . GLN A 1 101 ? -17.997 -3.655 10.919 1.00 97.50 101 GLN A CA 1
ATOM 767 C C . GLN A 1 101 ? -17.327 -2.837 9.816 1.00 97.50 101 GLN A C 1
ATOM 769 O O . GLN A 1 101 ? -17.779 -2.853 8.670 1.00 97.50 101 GLN A O 1
ATOM 774 N N . THR A 1 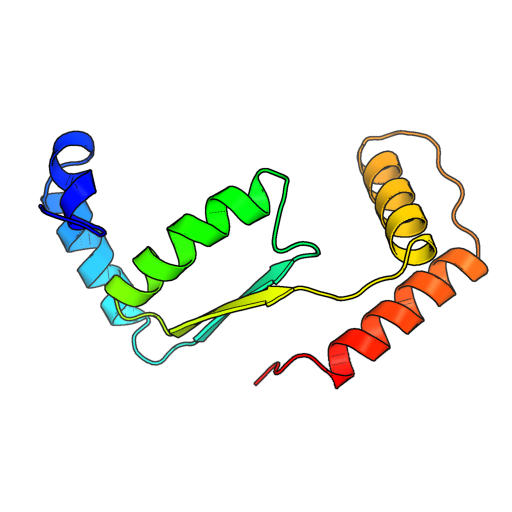102 ? -16.223 -2.156 10.134 1.00 96.94 102 THR A N 1
ATOM 775 C CA . THR A 1 102 ? -15.481 -1.373 9.140 1.00 96.94 102 THR A CA 1
ATOM 776 C C . THR A 1 102 ? -14.878 -2.281 8.068 1.00 96.94 102 THR A C 1
ATOM 778 O O . THR A 1 102 ? -14.978 -1.982 6.876 1.00 96.94 102 THR A O 1
ATOM 781 N N . THR A 1 103 ? -14.299 -3.424 8.448 1.00 95.75 103 THR A N 1
ATOM 782 C CA . THR A 1 103 ? -13.808 -4.421 7.486 1.00 95.75 103 THR A CA 1
ATOM 783 C C . THR A 1 103 ? -14.933 -4.928 6.582 1.00 95.75 103 THR A C 1
ATOM 785 O O . THR A 1 103 ? -14.769 -4.940 5.365 1.00 95.75 103 THR A O 1
ATOM 788 N N . GLU A 1 104 ? -16.097 -5.275 7.135 1.00 96.62 104 GLU A N 1
ATOM 789 C CA . GLU A 1 104 ? -17.251 -5.744 6.358 1.00 96.62 104 GLU A CA 1
ATOM 790 C C . GLU A 1 104 ? -17.777 -4.696 5.376 1.00 96.62 104 GLU A C 1
ATOM 792 O O . GLU A 1 104 ? -18.134 -5.036 4.248 1.00 96.62 104 GLU A O 1
ATOM 797 N N . GLN A 1 105 ? -17.803 -3.422 5.770 1.00 96.06 105 GLN A N 1
ATOM 798 C CA . GLN A 1 105 ? -18.159 -2.329 4.866 1.00 96.06 105 GLN A CA 1
ATOM 799 C C . GLN A 1 105 ? -17.171 -2.235 3.700 1.00 96.06 105 GLN A C 1
ATOM 801 O O . GLN A 1 105 ? -17.599 -2.151 2.550 1.00 96.06 105 GLN A O 1
ATOM 806 N N . ASN A 1 106 ? -15.866 -2.322 3.974 1.00 96.56 106 ASN A N 1
ATOM 807 C CA . ASN A 1 106 ? -14.841 -2.295 2.930 1.00 96.56 106 ASN A CA 1
ATOM 808 C C . ASN A 1 106 ? -14.965 -3.479 1.966 1.00 96.56 106 ASN A C 1
ATOM 810 O O . ASN A 1 106 ? -14.919 -3.268 0.757 1.00 96.56 106 ASN A O 1
ATOM 814 N N . LEU A 1 107 ? -15.197 -4.696 2.472 1.00 95.00 107 LEU A N 1
ATOM 815 C CA . LEU A 1 107 ? -15.385 -5.894 1.643 1.00 95.00 107 LEU A CA 1
ATOM 816 C C . LEU A 1 107 ? -16.561 -5.769 0.661 1.00 95.00 107 LEU A C 1
ATOM 818 O O . LEU A 1 107 ? -16.534 -6.382 -0.399 1.00 95.00 107 LEU A O 1
ATOM 822 N N . ARG A 1 108 ? -17.588 -4.975 0.990 1.00 94.25 108 ARG A N 1
ATOM 823 C CA . ARG A 1 108 ? -18.734 -4.723 0.097 1.00 94.25 108 ARG A CA 1
ATOM 824 C C . ARG A 1 108 ? -18.448 -3.678 -0.979 1.00 94.25 108 ARG A C 1
ATOM 826 O O . ARG A 1 108 ? -19.164 -3.635 -1.974 1.00 94.25 108 ARG A O 1
ATOM 833 N N . THR A 1 109 ? -17.474 -2.800 -0.755 1.00 91.94 109 THR A N 1
ATOM 834 C CA . THR A 1 109 ? -17.193 -1.660 -1.643 1.00 91.94 109 THR A CA 1
ATOM 835 C C . THR A 1 109 ? -15.935 -1.825 -2.483 1.00 91.94 109 THR A C 1
ATOM 837 O O . THR A 1 109 ? -15.828 -1.188 -3.526 1.00 91.94 109 THR A O 1
ATOM 840 N N . LEU A 1 110 ? -14.975 -2.627 -2.021 1.00 93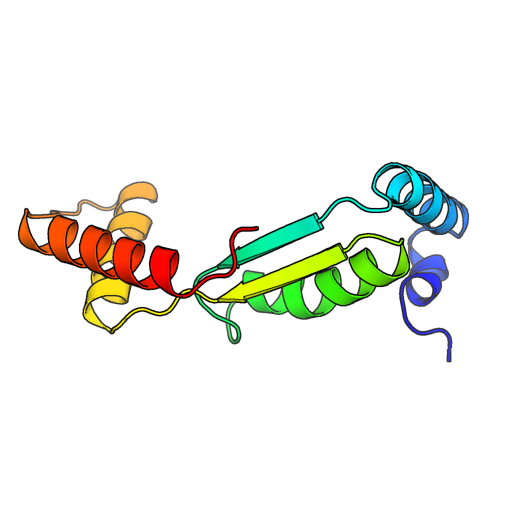.19 110 LEU A N 1
ATOM 841 C CA . LEU A 1 110 ? -13.737 -2.893 -2.741 1.00 93.19 110 LEU A CA 1
ATOM 842 C C . LEU A 1 110 ? -13.990 -3.934 -3.836 1.00 93.19 110 LEU A C 1
ATOM 844 O O . LEU A 1 110 ? -14.598 -4.973 -3.587 1.00 93.19 110 LEU A O 1
ATOM 848 N N . ASP A 1 111 ? -13.502 -3.657 -5.043 1.00 91.00 111 ASP A N 1
ATOM 849 C CA . ASP A 1 111 ? -13.495 -4.622 -6.144 1.00 91.00 111 ASP A CA 1
ATOM 850 C C . ASP A 1 111 ? -12.362 -5.632 -5.915 1.00 91.00 111 ASP A C 1
ATOM 852 O O . ASP A 1 111 ? -11.214 -5.377 -6.277 1.00 91.00 111 ASP A O 1
ATOM 856 N N . LEU A 1 112 ? -12.681 -6.748 -5.255 1.00 85.81 112 LEU A N 1
ATOM 857 C CA . LEU A 1 112 ? -11.742 -7.829 -4.917 1.00 85.81 112 LEU A CA 1
ATOM 858 C C . LEU A 1 112 ? -11.781 -8.981 -5.942 1.00 85.81 112 LEU A C 1
ATOM 860 O O . LEU A 1 112 ? -11.724 -10.151 -5.556 1.00 85.81 112 LEU A O 1
ATOM 864 N N . SER A 1 113 ? -11.946 -8.656 -7.230 1.00 70.19 113 SER A N 1
ATOM 865 C CA . SER A 1 113 ? -12.036 -9.624 -8.338 1.00 70.19 113 SER A CA 1
ATOM 866 C C . SER A 1 113 ? -10.701 -10.000 -8.977 1.00 70.19 113 SER A C 1
ATOM 868 O O . SER A 1 113 ? -9.788 -9.140 -9.063 1.00 70.19 113 SER A O 1
#

Nearest PDB structures (foldseek):
  2xa9-assembly1_A  TM=9.678E-01  e=4.122E-10  Pyrococcus horikoshii
  2xa1-assembly1_A  TM=9.488E-01  e=2.041E-09  Pyrococcus horikoshii
  6zmz-assembly1_AAA  TM=9.536E-01  e=7.341E-09  Thermoproteus uzoniensis
  6zjh-assembly1_AAA  TM=9.553E-01  e=1.798E-08  Thermoproteus uzoniensis 768-20
  6zj4-assembly1_AAA  TM=9.553E-01  e=2.323E-08  Thermoproteus uzoniensis

Foldseek 3Di:
DDDELVVCCVPPNPVVSVVLLVVLVVQAPPEDEAEEADCDDDDVNVCCVRVQRNSVVSRYNYHYDHQDADPLLVVLVVLVVVVVVVDDHDDDPVSVVRPVVSVVVRVVVDPPD

Radius of gyration: 18.73 Å; Cα contacts (8 Å, |Δi|>4): 106; chains: 1; bounding box: 41×27×48 Å